Protein AF-A0A2K3KE44-F1 (afdb_monomer)

Foldseek 3Di:
DDDDDVVVVCVVVCVVVVCCVPPVVVVVPPPPVPPPDVVNCCVVVVDVDDDDDPPDPPPVDVCVVQDDPNHGPFEPPDDPVVLVVSVVVCVVVPDPDDSVPHHYD

Radius of gyration: 26.18 Å; Cα contacts (8 Å, |Δi|>4): 58; chains: 1; bounding box: 42×44×63 Å

Solvent-accessible surface area (backbone atoms only — not comparable to full-atom values): 6820 Å² total; per-residue (Å²): 134,82,85,74,55,69,68,54,54,42,57,76,63,45,48,65,60,51,43,47,73,79,41,46,70,69,56,68,62,67,78,67,76,68,73,90,37,68,67,55,36,36,76,68,69,75,40,91,67,81,81,68,78,76,89,66,74,81,71,83,49,70,64,65,69,44,28,55,99,85,40,66,70,51,42,70,84,52,56,67,68,59,55,52,53,53,52,50,53,43,42,73,75,69,45,96,77,58,81,87,74,52,41,79,119

pLDDT: mean 77.19, std 11.64, range [48.16, 93.31]

Secondary structure (DSSP, 8-state):
-PPPPHHHHHHHTTHHHHHHHH-HHHHHS--------HHHHHHTTS--S--PPPS------HHHHHEETTEESS-TTS-HHHHHHHHHHHHHTT----GGGSPP-

Organism: Trifolium pratense (NCBI:txid57577)

Structure (mmCIF, N/CA/C/O backbone):
data_AF-A0A2K3KE44-F1
#
_entry.id   AF-A0A2K3KE44-F1
#
loop_
_atom_site.group_PDB
_atom_site.id
_atom_site.type_symbol
_atom_site.label_atom_id
_atom_site.label_alt_id
_atom_site.label_comp_id
_atom_site.label_asym_id
_atom_site.label_entity_id
_atom_site.label_seq_id
_atom_site.pdbx_PDB_ins_code
_atom_site.Cartn_x
_atom_site.Cartn_y
_atom_site.Cartn_z
_atom_site.occupancy
_atom_site.B_iso_or_equiv
_atom_site.auth_seq_id
_atom_site.auth_comp_id
_atom_site.auth_asym_id
_atom_site.auth_atom_id
_atom_site.pdbx_PDB_model_num
ATOM 1 N N . VAL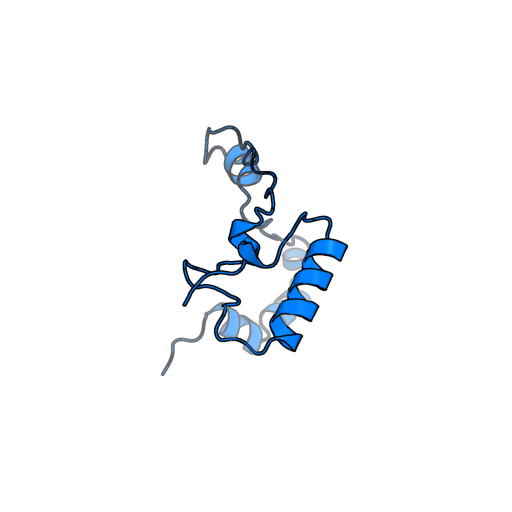 A 1 1 ? 14.181 -29.611 -13.214 1.00 48.16 1 VAL A N 1
ATOM 2 C CA . VAL A 1 1 ? 14.873 -28.586 -14.033 1.00 48.16 1 VAL A CA 1
ATOM 3 C C . VAL A 1 1 ? 13.858 -27.495 -14.317 1.00 48.16 1 VAL A C 1
ATOM 5 O O . VAL A 1 1 ? 12.897 -27.773 -15.019 1.00 48.16 1 VAL A O 1
ATOM 8 N N . TYR A 1 2 ? 13.975 -26.326 -13.685 1.00 49.12 2 TYR A N 1
ATOM 9 C CA . TYR A 1 2 ? 13.042 -25.223 -13.938 1.00 49.12 2 TYR A CA 1
ATOM 10 C C . TYR A 1 2 ? 13.333 -24.607 -15.314 1.00 49.12 2 TYR A C 1
ATOM 12 O O . TYR A 1 2 ? 14.511 -24.400 -15.626 1.00 49.12 2 TYR A O 1
ATOM 20 N N . PRO A 1 3 ? 12.313 -24.324 -16.143 1.00 62.22 3 PRO A N 1
ATOM 21 C CA . PRO A 1 3 ? 12.527 -23.613 -17.393 1.00 62.22 3 PRO A CA 1
ATOM 22 C C . PRO A 1 3 ? 12.976 -22.186 -17.063 1.00 62.22 3 PRO A C 1
ATOM 24 O O . PRO A 1 3 ? 12.257 -21.438 -16.405 1.00 62.22 3 PRO A O 1
ATOM 27 N N . ARG A 1 4 ? 14.196 -21.823 -17.475 1.00 67.69 4 ARG A N 1
ATOM 28 C CA . ARG A 1 4 ? 14.665 -20.435 -17.389 1.00 67.69 4 ARG A CA 1
ATOM 29 C C . ARG A 1 4 ? 13.865 -19.598 -18.374 1.00 67.69 4 ARG A C 1
ATOM 31 O O . ARG A 1 4 ? 13.567 -20.064 -19.476 1.00 67.69 4 ARG A O 1
ATOM 38 N N . LEU A 1 5 ? 13.545 -18.368 -17.989 1.00 76.19 5 LEU A N 1
ATOM 39 C CA . LEU A 1 5 ? 12.934 -17.426 -18.912 1.00 76.19 5 LEU A CA 1
ATOM 40 C C . LEU A 1 5 ? 13.891 -17.208 -20.090 1.00 76.19 5 LEU A C 1
ATOM 42 O O . LEU A 1 5 ? 15.108 -17.124 -19.916 1.00 76.19 5 LEU A O 1
ATOM 46 N N . ILE A 1 6 ? 13.344 -17.121 -21.302 1.00 71.81 6 ILE A N 1
ATOM 47 C CA . ILE A 1 6 ? 14.141 -16.878 -22.514 1.00 71.81 6 ILE A CA 1
ATOM 48 C C . ILE A 1 6 ? 14.943 -15.578 -22.363 1.00 71.81 6 ILE A C 1
ATOM 50 O O . ILE A 1 6 ? 16.096 -15.519 -22.776 1.00 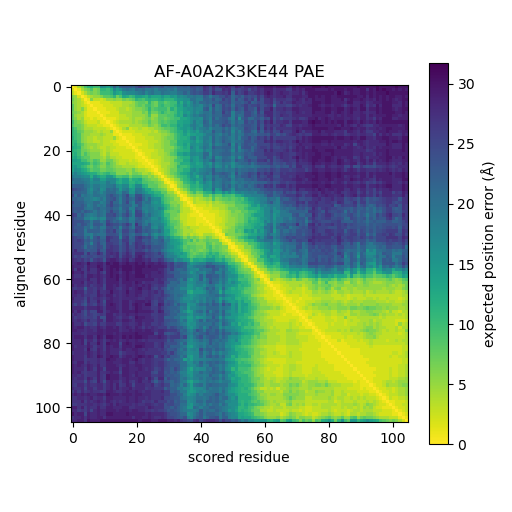71.81 6 ILE A O 1
ATOM 54 N N . SER A 1 7 ? 14.376 -14.574 -21.688 1.00 70.75 7 SER A N 1
ATOM 55 C CA . SER A 1 7 ? 15.067 -13.332 -21.329 1.00 70.75 7 SER A CA 1
ATOM 56 C C . SER A 1 7 ? 16.368 -13.571 -20.562 1.00 70.75 7 SER A C 1
ATOM 58 O O . SER A 1 7 ? 17.383 -12.961 -20.889 1.00 70.75 7 SER A O 1
ATOM 60 N N . ASP A 1 8 ? 16.366 -14.490 -19.595 1.00 75.25 8 ASP A N 1
ATOM 61 C CA . ASP A 1 8 ? 17.537 -14.782 -18.766 1.00 75.25 8 ASP A CA 1
ATOM 62 C C . ASP A 1 8 ? 18.621 -15.490 -19.572 1.00 75.25 8 ASP A C 1
ATOM 64 O O . ASP A 1 8 ? 19.801 -15.194 -19.415 1.00 75.25 8 ASP A O 1
ATOM 68 N N . LEU A 1 9 ? 18.234 -16.387 -20.483 1.00 77.88 9 LEU A N 1
ATOM 69 C CA . LEU A 1 9 ? 19.172 -17.051 -21.390 1.00 77.88 9 LEU A CA 1
ATOM 70 C C . LEU A 1 9 ? 19.824 -16.055 -22.355 1.00 77.88 9 LEU A C 1
ATOM 72 O O . LEU A 1 9 ? 21.032 -16.114 -22.579 1.00 77.88 9 LEU A O 1
ATOM 76 N N . LEU A 1 10 ? 19.045 -15.117 -22.898 1.00 76.50 10 LEU A N 1
ATOM 77 C CA . LEU A 1 10 ? 19.555 -14.071 -23.788 1.00 76.50 10 LEU A CA 1
ATOM 78 C C . LEU A 1 10 ? 20.490 -13.096 -23.057 1.00 76.50 10 LEU A C 1
ATOM 80 O O . LEU A 1 10 ? 21.479 -12.642 -23.639 1.00 76.50 10 LEU A O 1
ATOM 84 N N . PHE A 1 11 ? 20.200 -12.802 -21.786 1.00 74.44 11 PHE A N 1
ATOM 85 C CA . PHE A 1 11 ? 21.039 -11.966 -20.932 1.00 74.44 11 PHE A CA 1
ATOM 86 C C . PHE A 1 11 ? 22.341 -12.681 -20.541 1.00 74.44 11 PHE A C 1
ATOM 88 O O . PHE A 1 11 ? 23.422 -12.145 -20.768 1.00 74.44 11 PHE A O 1
ATOM 95 N N . GLN A 1 12 ? 22.257 -13.921 -20.044 1.00 78.81 12 GLN A N 1
ATOM 96 C CA . GLN A 1 12 ? 23.423 -14.743 -19.687 1.00 78.81 12 GLN A CA 1
ATOM 97 C C . GLN A 1 12 ? 24.320 -15.051 -20.892 1.00 78.81 12 GLN A C 1
ATOM 99 O O . GLN A 1 12 ? 25.532 -15.168 -20.747 1.00 78.81 12 GLN A O 1
ATOM 104 N N . GLY A 1 13 ? 23.739 -15.180 -22.086 1.00 82.19 13 GLY A N 1
ATOM 105 C CA . GLY A 1 13 ? 24.477 -15.416 -23.324 1.00 82.19 13 GLY A CA 1
ATOM 106 C C . GLY A 1 13 ? 25.173 -14.181 -23.903 1.00 82.19 13 GLY A C 1
ATOM 107 O O . GLY A 1 13 ? 25.732 -14.280 -24.993 1.00 82.19 13 GLY A O 1
ATOM 108 N N . HIS A 1 14 ? 25.104 -13.017 -23.242 1.00 82.12 14 HIS A N 1
ATOM 109 C CA . HIS A 1 14 ? 25.649 -11.739 -23.727 1.00 82.12 14 HIS A CA 1
ATOM 110 C C . HIS A 1 14 ? 25.205 -11.377 -25.159 1.00 82.12 14 HIS A C 1
ATOM 112 O O . HIS A 1 14 ? 25.860 -10.611 -25.869 1.00 82.12 14 HIS A O 1
ATOM 118 N N . ILE A 1 15 ? 24.063 -11.905 -25.611 1.00 81.12 15 ILE A N 1
ATOM 119 C CA . ILE A 1 15 ? 23.578 -11.711 -26.984 1.00 81.12 15 ILE A CA 1
ATOM 120 C C . ILE A 1 15 ? 23.268 -10.231 -27.222 1.00 81.12 15 ILE A C 1
ATOM 122 O O . ILE A 1 15 ? 23.577 -9.692 -28.281 1.00 81.12 15 ILE A O 1
ATOM 126 N N . ILE A 1 16 ? 22.739 -9.551 -26.203 1.00 74.69 16 ILE A N 1
ATOM 127 C CA . ILE A 1 16 ? 22.437 -8.116 -26.243 1.00 74.69 16 ILE A CA 1
ATOM 128 C C . ILE A 1 16 ? 23.717 -7.280 -26.415 1.00 74.69 16 ILE A C 1
ATOM 130 O O . ILE A 1 16 ? 23.709 -6.290 -27.143 1.00 74.69 16 ILE A O 1
ATOM 134 N N . GLU A 1 17 ? 24.823 -7.663 -25.773 1.00 81.25 17 GLU A N 1
ATOM 135 C CA . GLU A 1 17 ? 26.111 -6.964 -25.905 1.00 81.25 17 GLU A CA 1
ATOM 136 C C . GLU A 1 17 ? 26.717 -7.159 -27.296 1.00 81.25 17 GLU A C 1
ATOM 138 O O . GLU A 1 17 ? 27.192 -6.203 -27.910 1.00 81.25 17 GLU A O 1
ATOM 143 N N . ASN A 1 18 ? 26.634 -8.377 -27.833 1.00 82.31 18 ASN A N 1
ATOM 144 C CA . ASN A 1 18 ? 27.095 -8.668 -29.185 1.00 82.31 18 ASN A CA 1
ATOM 145 C C . ASN A 1 18 ? 26.256 -7.936 -30.241 1.00 82.31 18 ASN A C 1
ATOM 147 O O . ASN A 1 18 ? 26.815 -7.324 -31.148 1.00 82.31 18 ASN A O 1
ATOM 151 N N . LEU A 1 19 ? 24.929 -7.909 -30.095 1.00 78.69 19 LEU A N 1
ATOM 152 C CA . LEU A 1 19 ? 24.046 -7.147 -30.983 1.00 78.69 19 LEU A CA 1
ATOM 153 C C . LEU A 1 19 ? 24.365 -5.647 -30.957 1.00 78.69 19 LEU A C 1
ATOM 155 O O . LEU A 1 19 ? 24.459 -5.038 -32.016 1.00 78.69 19 LEU A O 1
ATOM 159 N N . LYS A 1 20 ? 24.631 -5.066 -29.778 1.00 79.69 20 LYS A N 1
ATOM 160 C CA . LYS A 1 20 ? 25.094 -3.670 -29.656 1.00 79.69 20 LYS A CA 1
ATOM 161 C C . LYS A 1 20 ? 26.399 -3.407 -30.405 1.00 79.69 20 LYS A C 1
ATOM 163 O O . LYS A 1 20 ? 26.577 -2.324 -30.949 1.00 79.69 20 LYS A O 1
ATOM 168 N N . LYS A 1 21 ? 27.320 -4.372 -30.388 1.00 85.12 21 LYS A N 1
ATOM 169 C CA . LYS A 1 21 ? 28.649 -4.242 -30.994 1.00 85.12 21 LYS A CA 1
ATOM 170 C C . LYS A 1 21 ? 28.613 -4.333 -32.518 1.00 85.12 21 LYS A C 1
ATOM 172 O O . LYS A 1 21 ? 29.340 -3.596 -33.175 1.00 85.12 21 LYS A O 1
ATOM 177 N N . PHE A 1 22 ? 27.813 -5.248 -33.063 1.00 85.25 22 PHE A N 1
ATOM 178 C CA . PHE A 1 22 ? 27.787 -5.529 -34.502 1.00 85.25 22 PHE A CA 1
ATOM 179 C C . PHE A 1 22 ? 26.681 -4.789 -35.258 1.00 85.25 22 PHE A C 1
ATOM 181 O O . PHE A 1 22 ? 26.862 -4.512 -36.438 1.00 85.25 22 PHE A O 1
ATOM 188 N N . TYR A 1 23 ? 25.582 -4.446 -34.583 1.00 81.94 23 TYR A N 1
ATOM 189 C CA . TYR A 1 23 ? 24.411 -3.794 -35.175 1.00 81.94 23 TYR A CA 1
ATOM 190 C C . TYR A 1 23 ? 23.902 -2.661 -34.265 1.00 81.94 23 TYR A C 1
ATOM 192 O O . TYR A 1 23 ? 22.799 -2.739 -33.706 1.00 81.94 23 TYR A O 1
ATOM 200 N N . PRO A 1 24 ? 24.716 -1.611 -34.041 1.00 78.31 24 PRO A N 1
ATOM 201 C CA . PRO A 1 24 ? 24.362 -0.507 -33.149 1.00 78.31 24 PRO A CA 1
ATOM 202 C C . PRO A 1 24 ? 23.065 0.208 -33.562 1.00 78.31 24 PRO A C 1
ATOM 204 O O . PRO A 1 24 ? 22.336 0.701 -32.703 1.00 78.31 24 PRO A O 1
ATOM 207 N N . GLU A 1 25 ? 22.727 0.217 -34.851 1.00 80.00 25 GLU A N 1
ATOM 208 C CA . GLU A 1 25 ? 21.495 0.780 -35.407 1.00 80.00 25 GLU A CA 1
ATOM 209 C C . GLU A 1 25 ? 20.223 0.068 -34.922 1.00 80.00 25 GLU A C 1
ATOM 211 O O . GLU A 1 25 ? 19.195 0.716 -34.715 1.00 80.00 25 GLU A O 1
ATOM 216 N N . LEU A 1 26 ? 20.289 -1.242 -34.659 1.00 69.88 26 LEU A N 1
ATOM 217 C CA . LEU A 1 26 ? 19.154 -2.010 -34.134 1.00 69.88 26 LEU A CA 1
ATOM 218 C C . LEU A 1 26 ? 18.868 -1.679 -32.667 1.00 69.88 26 LEU A C 1
ATOM 220 O O . LEU A 1 26 ? 17.736 -1.803 -32.211 1.00 69.88 26 LEU A O 1
ATOM 224 N N . VAL A 1 27 ? 19.888 -1.240 -31.926 1.00 67.75 27 VAL A N 1
ATOM 225 C CA . VAL A 1 27 ? 19.762 -0.843 -30.516 1.00 67.75 27 VAL A CA 1
ATOM 226 C C . VAL A 1 27 ? 19.492 0.655 -30.369 1.00 67.75 27 VAL A C 1
ATOM 228 O O . VAL A 1 27 ? 18.934 1.081 -29.356 1.00 67.75 27 VAL A O 1
ATOM 231 N N . ALA A 1 28 ? 19.848 1.455 -31.378 1.00 67.62 28 ALA A N 1
ATOM 232 C CA . ALA A 1 28 ? 19.508 2.873 -31.450 1.00 67.62 28 ALA A CA 1
ATOM 233 C C . ALA A 1 28 ? 17.986 3.084 -31.472 1.00 67.62 28 ALA A C 1
ATOM 235 O O . ALA A 1 28 ? 17.469 3.953 -30.770 1.00 67.62 28 ALA A O 1
ATOM 236 N N . ASN A 1 29 ? 17.259 2.221 -32.186 1.00 63.72 29 ASN A N 1
ATOM 237 C CA . ASN A 1 29 ? 15.802 2.150 -32.136 1.00 63.72 29 ASN A CA 1
ATOM 238 C C . ASN A 1 29 ? 15.357 1.363 -30.900 1.00 63.72 29 ASN A C 1
ATOM 240 O O . ASN A 1 29 ? 14.850 0.245 -30.990 1.00 63.72 29 ASN A O 1
ATOM 244 N N . LYS A 1 30 ? 15.568 1.941 -29.715 1.00 57.00 30 LYS A N 1
ATOM 245 C CA . LYS A 1 30 ? 15.009 1.404 -28.475 1.00 57.00 30 LYS A CA 1
ATOM 246 C C . LYS A 1 30 ? 13.486 1.393 -28.586 1.00 57.00 30 LYS A C 1
ATOM 248 O O . LYS A 1 30 ? 12.829 2.403 -28.359 1.00 57.00 30 LYS A O 1
ATOM 253 N N . PHE A 1 31 ? 12.925 0.224 -28.869 1.00 56.75 31 PHE A N 1
ATOM 254 C CA . PHE A 1 31 ? 11.534 -0.055 -28.556 1.00 56.75 31 PHE A CA 1
ATOM 255 C C . PHE A 1 31 ? 11.478 -0.303 -27.050 1.00 56.75 31 PHE A C 1
ATOM 257 O O . PHE A 1 31 ? 11.560 -1.433 -26.578 1.00 56.75 31 PHE A O 1
ATOM 264 N N . THR A 1 32 ? 11.452 0.768 -26.262 1.00 55.47 32 THR A N 1
ATOM 265 C CA . THR A 1 32 ? 10.884 0.652 -24.925 1.00 55.47 32 THR A CA 1
ATOM 266 C C . THR A 1 32 ? 9.394 0.518 -25.172 1.00 55.47 32 THR A C 1
ATOM 268 O O . THR A 1 32 ? 8.803 1.509 -25.609 1.00 55.47 32 THR A O 1
ATOM 271 N N . PRO A 1 33 ? 8.761 -0.654 -24.975 1.00 52.41 33 PRO A N 1
ATOM 272 C CA . PRO A 1 33 ? 7.333 -0.611 -24.766 1.00 52.41 33 PRO A CA 1
ATOM 273 C C . PRO A 1 33 ? 7.179 0.311 -23.559 1.00 52.41 33 PRO A C 1
ATOM 275 O O . PRO A 1 33 ? 7.607 -0.031 -22.454 1.00 52.41 33 PRO A O 1
ATOM 278 N N . GLU A 1 34 ? 6.688 1.532 -23.783 1.00 56.62 34 GLU A N 1
ATOM 279 C CA . GLU A 1 34 ? 6.069 2.275 -22.698 1.00 56.62 34 GLU A CA 1
ATOM 280 C C . GLU A 1 34 ? 5.168 1.249 -22.020 1.00 56.62 34 GLU A C 1
ATOM 282 O O . GLU A 1 34 ? 4.426 0.544 -22.717 1.00 56.62 34 GLU A O 1
ATOM 287 N N . VAL A 1 35 ? 5.350 1.055 -20.707 1.00 61.25 35 VAL A N 1
ATOM 288 C CA . VAL A 1 35 ? 4.532 0.128 -19.914 1.00 61.25 35 VAL A CA 1
ATOM 289 C C . VAL A 1 35 ? 3.112 0.262 -20.435 1.00 61.25 35 VAL A C 1
ATOM 291 O O . VAL A 1 35 ? 2.652 1.399 -20.532 1.00 61.25 35 VAL A O 1
ATOM 294 N N . LEU A 1 36 ? 2.490 -0.840 -20.879 1.00 62.69 36 LEU A N 1
ATOM 295 C CA . LEU A 1 36 ? 1.196 -0.804 -21.566 1.00 62.69 36 LEU A CA 1
ATOM 296 C C . LEU A 1 36 ? 0.190 -0.078 -20.675 1.00 62.69 36 LEU A C 1
ATOM 298 O O . LEU A 1 36 ? -0.411 -0.652 -19.771 1.00 62.69 36 LEU A O 1
ATOM 302 N N . THR A 1 37 ? 0.061 1.220 -20.905 1.00 64.75 37 THR A N 1
ATOM 303 C CA . THR A 1 37 ? -0.814 2.100 -20.158 1.00 64.75 37 THR A CA 1
ATOM 304 C C . THR A 1 37 ? -2.126 2.148 -20.907 1.00 64.75 37 THR A C 1
ATOM 306 O O . THR A 1 37 ? -2.175 2.029 -22.135 1.00 64.75 37 THR A O 1
ATOM 309 N N . ALA A 1 38 ? -3.217 2.350 -20.177 1.00 67.56 38 ALA A N 1
ATOM 310 C CA . ALA A 1 38 ? -4.532 2.449 -20.793 1.00 67.56 38 ALA A CA 1
ATOM 311 C C . ALA A 1 38 ? -4.574 3.553 -21.876 1.00 67.56 38 ALA A C 1
ATOM 313 O O . ALA A 1 38 ? -5.250 3.409 -22.890 1.00 67.56 38 ALA A O 1
ATOM 314 N N . SER A 1 39 ? -3.784 4.625 -21.728 1.00 70.44 39 SER A N 1
ATOM 315 C CA . SER A 1 39 ? -3.652 5.680 -22.741 1.00 70.44 39 SER A CA 1
ATOM 316 C C . SER A 1 39 ? -3.013 5.185 -24.045 1.00 70.44 39 SER A C 1
ATOM 318 O O . SER A 1 39 ? -3.446 5.582 -25.126 1.00 70.44 39 SER A O 1
ATOM 320 N N . PHE A 1 40 ? -2.016 4.301 -23.969 1.00 72.88 40 PHE A N 1
ATOM 321 C CA . PHE A 1 40 ? -1.391 3.679 -25.134 1.00 72.88 40 PHE A CA 1
ATOM 322 C C . PHE A 1 40 ? -2.353 2.715 -25.840 1.00 72.88 40 PHE A C 1
ATOM 324 O O . PHE A 1 40 ? -2.512 2.780 -27.057 1.00 72.88 40 PHE A O 1
ATOM 331 N N . LEU A 1 41 ? -3.073 1.893 -25.071 1.00 75.75 41 LEU A N 1
ATOM 332 C CA . LEU A 1 41 ? -4.103 0.988 -25.594 1.00 75.75 41 LEU A CA 1
ATOM 333 C C . LEU A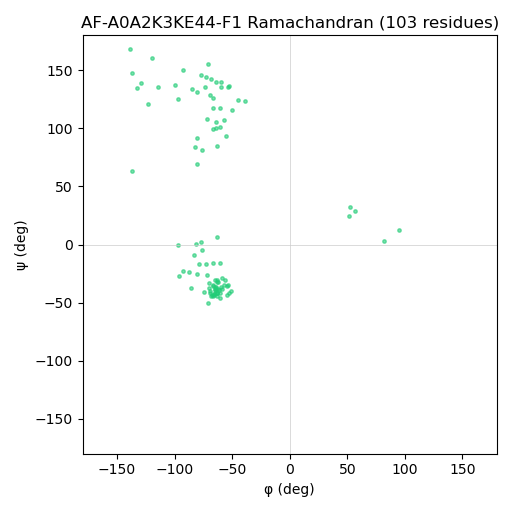 1 41 ? -5.230 1.750 -26.310 1.00 75.75 41 LEU A C 1
ATOM 335 O O . LEU A 1 41 ? -5.717 1.295 -27.345 1.00 75.75 41 LEU A O 1
ATOM 339 N N . SER A 1 42 ? -5.595 2.930 -25.798 1.00 74.81 42 SER A N 1
ATOM 340 C CA . SER A 1 42 ? -6.570 3.819 -26.437 1.00 74.81 42 SER A CA 1
ATOM 341 C C . SER A 1 42 ? -6.043 4.402 -27.756 1.00 74.81 42 SER A C 1
ATOM 343 O O . SER A 1 42 ? -6.741 4.359 -28.765 1.00 74.81 42 SER A O 1
ATOM 345 N N . LYS A 1 43 ? -4.780 4.858 -27.807 1.00 76.00 43 LYS A N 1
ATOM 346 C CA . LYS A 1 43 ? -4.131 5.331 -29.051 1.00 76.00 43 LYS A CA 1
ATOM 347 C C . LYS A 1 43 ? -3.982 4.237 -30.112 1.00 76.00 43 LYS A C 1
ATOM 349 O O . LYS A 1 43 ? -3.984 4.540 -31.299 1.00 76.00 43 LYS A O 1
ATOM 354 N N . MET A 1 44 ? -3.833 2.982 -29.691 1.00 78.31 44 MET A N 1
ATOM 355 C CA . MET A 1 44 ? -3.776 1.824 -30.587 1.00 78.31 44 MET A CA 1
ATOM 356 C C . MET A 1 44 ? -5.157 1.324 -31.041 1.00 78.31 44 MET A C 1
ATOM 358 O O . MET A 1 44 ? -5.208 0.341 -31.776 1.00 78.31 44 MET A O 1
ATOM 362 N N . HIS A 1 45 ? -6.260 1.955 -30.613 1.00 75.38 45 HIS A N 1
ATOM 363 C CA . HIS A 1 45 ? -7.634 1.497 -30.869 1.00 75.38 45 HIS A CA 1
ATOM 364 C C . HIS A 1 45 ? -7.917 0.066 -30.372 1.00 75.38 45 HIS A C 1
ATOM 366 O O . HIS A 1 45 ? -8.737 -0.652 -30.936 1.00 75.38 45 HIS A O 1
ATOM 372 N N . LEU A 1 46 ? -7.221 -0.367 -29.315 1.00 76.38 46 LEU A N 1
ATOM 373 C CA . LEU A 1 46 ? -7.468 -1.655 -28.657 1.00 76.38 46 LEU A CA 1
ATOM 374 C C . LEU A 1 46 ? -8.538 -1.539 -27.563 1.00 76.38 46 LEU A C 1
ATOM 376 O O . LEU A 1 46 ? -9.172 -2.533 -27.216 1.00 76.38 46 LEU A O 1
ATOM 380 N N . ILE A 1 47 ? -8.730 -0.331 -27.023 1.00 74.88 47 ILE A N 1
ATOM 381 C CA . ILE A 1 47 ? -9.823 0.024 -26.115 1.00 74.88 47 ILE A CA 1
ATOM 382 C C . ILE A 1 47 ? -10.456 1.345 -26.574 1.00 74.88 47 ILE A C 1
ATOM 384 O O . ILE A 1 47 ? -9.745 2.308 -26.862 1.00 74.88 47 ILE A O 1
ATOM 388 N N . ASP A 1 48 ? -11.788 1.404 -26.602 1.00 69.88 48 ASP A N 1
ATOM 389 C CA . ASP A 1 48 ? -12.552 2.610 -26.981 1.00 69.88 48 ASP A CA 1
ATOM 390 C C . ASP A 1 48 ? -13.018 3.429 -25.766 1.00 69.88 48 ASP A C 1
ATOM 392 O O . ASP A 1 48 ? -13.678 4.462 -25.887 1.00 69.88 48 ASP A O 1
ATOM 396 N N . THR A 1 49 ? -12.6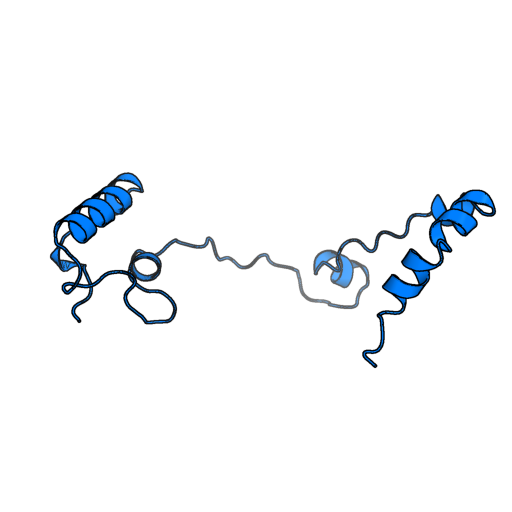93 2.969 -24.560 1.00 71.12 49 THR A N 1
ATOM 397 C CA . THR A 1 49 ? -13.090 3.625 -23.320 1.00 71.12 49 THR A CA 1
ATOM 398 C C . THR A 1 49 ? -12.166 4.794 -23.000 1.00 71.12 49 THR A C 1
ATOM 400 O O . THR A 1 49 ? -10.938 4.682 -23.008 1.00 71.12 49 THR A O 1
ATOM 403 N N . LYS A 1 50 ? -12.767 5.946 -22.677 1.00 68.56 50 LYS A N 1
ATOM 404 C CA . LYS A 1 50 ? -12.034 7.098 -22.149 1.00 68.56 50 LYS A CA 1
ATOM 405 C C . LYS A 1 50 ? -11.373 6.672 -20.841 1.00 68.56 50 LYS A C 1
ATOM 407 O O . LYS A 1 50 ? -12.063 6.321 -19.888 1.00 68.56 50 LYS A O 1
ATOM 412 N N . VAL A 1 51 ? -10.045 6.706 -20.805 1.00 62.88 51 VAL A N 1
ATOM 413 C CA . VAL A 1 51 ? -9.273 6.448 -19.589 1.00 62.88 51 VAL A CA 1
ATOM 414 C C . VAL A 1 51 ? -9.552 7.587 -18.616 1.00 62.88 51 VAL A C 1
ATOM 416 O O . VAL A 1 51 ? -9.023 8.687 -18.762 1.00 62.88 51 VAL A O 1
ATOM 419 N N . VAL A 1 52 ? -10.441 7.338 -17.665 1.00 67.75 52 VAL A N 1
ATOM 420 C CA . VAL A 1 52 ? -10.703 8.225 -16.535 1.00 67.75 52 VAL A CA 1
ATOM 421 C C . VAL A 1 52 ? -9.879 7.669 -15.382 1.00 67.75 52 VAL A C 1
ATOM 423 O O . VAL A 1 52 ? -9.946 6.470 -15.104 1.00 67.75 52 VAL A O 1
ATOM 426 N N . GLN A 1 53 ? -9.030 8.501 -14.772 1.00 62.94 53 GLN A N 1
ATOM 427 C CA . GLN A 1 53 ? -8.405 8.102 -13.513 1.00 62.94 53 GLN A CA 1
ATOM 428 C C . GLN A 1 53 ? -9.536 7.846 -12.516 1.00 62.94 53 GLN A C 1
ATOM 430 O O . GLN A 1 53 ? -10.482 8.632 -12.513 1.00 62.94 53 GLN A O 1
ATOM 435 N N . PRO A 1 54 ? -9.500 6.755 -11.736 1.00 60.91 54 PRO A N 1
ATOM 436 C CA . PRO A 1 54 ? -10.531 6.534 -10.734 1.00 60.91 54 PRO A CA 1
ATOM 437 C C . PRO A 1 54 ? -10.634 7.789 -9.861 1.00 60.91 54 PRO A C 1
ATOM 439 O O . PRO A 1 54 ? -9.604 8.323 -9.455 1.00 60.91 54 PRO A O 1
ATOM 442 N N . ASP A 1 55 ? -11.855 8.238 -9.555 1.00 63.31 55 ASP A N 1
ATOM 443 C CA . ASP A 1 55 ? -12.126 9.411 -8.697 1.00 63.31 55 ASP A CA 1
ATOM 444 C C . ASP A 1 55 ? -11.619 9.232 -7.250 1.00 63.31 55 ASP A C 1
ATOM 446 O O . ASP A 1 55 ? -11.890 10.040 -6.364 1.00 63.31 55 ASP A O 1
ATOM 450 N N . GLN A 1 56 ? -10.905 8.142 -6.980 1.00 59.56 56 GLN A N 1
ATOM 451 C CA . GLN A 1 56 ? -10.451 7.758 -5.667 1.00 59.56 56 GLN A CA 1
ATOM 452 C C . GLN A 1 56 ? -9.175 8.528 -5.330 1.00 59.56 56 GLN A C 1
ATOM 454 O O . GLN A 1 56 ? -8.057 8.029 -5.447 1.00 59.56 56 GLN A O 1
ATOM 459 N N . GLU A 1 57 ? -9.358 9.750 -4.834 1.00 54.88 57 GLU A N 1
ATOM 460 C CA . GLU A 1 57 ? -8.534 10.173 -3.711 1.00 54.88 57 GLU A CA 1
ATOM 461 C C . GLU A 1 57 ? -8.641 9.052 -2.673 1.00 54.88 57 GLU A C 1
ATOM 463 O O . GLU A 1 57 ? -9.737 8.730 -2.207 1.00 54.88 57 GLU A O 1
ATOM 468 N N . PHE A 1 58 ? -7.527 8.380 -2.382 1.00 58.12 58 PHE A N 1
ATOM 469 C CA . PHE A 1 58 ? -7.447 7.473 -1.245 1.00 58.12 58 PHE A CA 1
ATOM 470 C C . PHE A 1 58 ? -7.663 8.330 0.001 1.00 58.12 58 PHE A C 1
ATOM 472 O O . PHE A 1 58 ? -6.711 8.839 0.590 1.00 58.12 58 PHE A O 1
ATOM 479 N N . SER A 1 59 ? -8.923 8.569 0.363 1.00 58.16 59 SER A N 1
ATOM 480 C CA . SER A 1 59 ? -9.254 9.120 1.659 1.00 58.16 59 SER A CA 1
ATOM 481 C C . SER A 1 59 ? -8.802 8.064 2.649 1.00 58.16 59 SER A C 1
ATOM 483 O O . SER A 1 59 ? -9.366 6.977 2.721 1.00 58.16 59 SER A O 1
ATOM 485 N N . VAL A 1 60 ? -7.687 8.336 3.321 1.00 62.59 60 VAL A N 1
ATOM 486 C CA . VAL A 1 60 ? -7.173 7.466 4.372 1.00 62.59 60 VAL A CA 1
ATOM 487 C C . VAL A 1 60 ? -8.225 7.498 5.469 1.00 62.59 60 VAL A C 1
ATOM 489 O O . VAL A 1 60 ? -8.342 8.484 6.199 1.00 62.59 60 VAL A O 1
ATOM 492 N N . ARG A 1 61 ? -9.071 6.469 5.526 1.00 74.56 61 ARG A N 1
ATOM 493 C CA . ARG A 1 61 ? -10.107 6.388 6.549 1.00 74.56 61 ARG A CA 1
ATOM 494 C C . ARG A 1 61 ? -9.425 5.954 7.837 1.00 74.56 61 ARG A C 1
ATOM 496 O O . ARG A 1 61 ? -8.491 5.157 7.820 1.00 74.56 61 ARG A O 1
ATOM 503 N N . LEU A 1 62 ? -9.913 6.451 8.970 1.00 78.00 62 LEU A N 1
ATOM 504 C CA . LEU A 1 62 ? -9.438 5.999 10.280 1.00 78.00 62 LEU A CA 1
ATOM 505 C C . LEU A 1 62 ? -9.557 4.468 10.424 1.00 78.00 62 LEU A C 1
ATOM 507 O O . LEU A 1 62 ? -8.695 3.815 11.003 1.00 78.00 62 LEU A O 1
ATOM 511 N N . GLU A 1 63 ? -10.620 3.905 9.845 1.00 81.38 63 GLU A N 1
ATOM 512 C CA . GLU A 1 63 ? -10.886 2.465 9.778 1.00 81.38 63 GLU A CA 1
ATOM 513 C C . GLU A 1 63 ? -9.692 1.684 9.202 1.00 81.38 63 GLU A C 1
ATOM 515 O O . GLU A 1 63 ? -9.308 0.671 9.779 1.00 81.38 63 GLU A O 1
ATOM 520 N N . ASP A 1 64 ? -9.047 2.199 8.150 1.00 82.31 64 ASP A N 1
ATOM 521 C CA . ASP A 1 64 ? -7.901 1.555 7.490 1.00 82.31 64 ASP A CA 1
ATOM 522 C C . ASP A 1 64 ? -6.617 1.614 8.335 1.00 82.31 64 ASP A C 1
ATOM 524 O O . ASP A 1 64 ? -5.653 0.896 8.074 1.00 82.31 64 ASP A O 1
ATOM 528 N N . ARG A 1 65 ? -6.571 2.497 9.340 1.00 83.75 65 ARG A N 1
ATOM 529 C CA . AR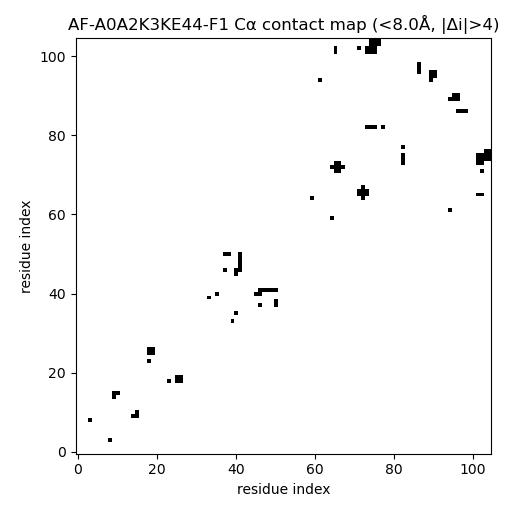G A 1 65 ? -5.460 2.563 10.299 1.00 83.75 65 ARG A CA 1
ATOM 530 C C . ARG A 1 65 ? -5.663 1.588 11.451 1.00 83.75 65 ARG A C 1
ATOM 532 O O . ARG A 1 65 ? -4.703 0.972 11.895 1.00 83.75 65 ARG A O 1
ATOM 539 N N . LEU A 1 66 ? -6.904 1.422 11.905 1.00 86.12 66 LEU A N 1
ATOM 540 C CA . LEU A 1 66 ? -7.241 0.514 13.002 1.00 86.12 66 LEU A CA 1
ATOM 541 C C . LEU A 1 66 ? -7.350 -0.947 12.557 1.00 86.12 66 LEU A C 1
ATOM 543 O O . LEU A 1 66 ? -7.143 -1.834 13.384 1.00 86.12 66 LEU A O 1
ATOM 547 N N . TYR A 1 67 ? -7.653 -1.203 11.282 1.00 86.25 67 TYR A N 1
ATOM 548 C CA . TYR A 1 67 ? -7.844 -2.545 10.744 1.00 86.25 67 TYR A CA 1
ATOM 549 C C . TYR A 1 67 ? -7.023 -2.787 9.480 1.00 86.25 67 TYR A C 1
ATOM 551 O O . TYR A 1 67 ? -6.989 -1.963 8.572 1.00 86.25 67 TYR A O 1
ATOM 559 N N . VAL A 1 68 ? -6.439 -3.981 9.385 1.00 85.69 68 VAL A N 1
ATOM 560 C CA . VAL A 1 68 ? -5.789 -4.496 8.176 1.00 85.69 68 VAL A CA 1
ATOM 561 C C . VAL A 1 68 ? -6.451 -5.823 7.823 1.00 85.69 68 VAL A C 1
ATOM 563 O O . VAL A 1 68 ? -6.489 -6.734 8.646 1.00 85.69 68 VAL A O 1
ATOM 566 N N . ASP A 1 69 ? -7.032 -5.921 6.626 1.00 83.31 69 ASP A N 1
ATOM 567 C CA . ASP A 1 69 ? -7.764 -7.108 6.149 1.00 83.31 69 ASP A CA 1
ATOM 568 C C . ASP A 1 69 ? -8.861 -7.605 7.116 1.00 83.31 69 ASP A C 1
ATOM 570 O O . ASP A 1 69 ? -9.146 -8.798 7.216 1.00 83.31 69 ASP A O 1
ATOM 574 N N . GLY A 1 70 ? -9.489 -6.678 7.848 1.00 81.44 70 GLY A N 1
ATOM 575 C CA . GLY A 1 70 ? -10.531 -6.978 8.836 1.00 81.44 70 GLY A CA 1
ATOM 576 C C . GLY A 1 70 ? -10.012 -7.429 10.206 1.00 81.44 70 GLY A C 1
ATOM 577 O O . GLY A 1 70 ? -10.820 -7.709 11.089 1.00 81.44 70 GLY A O 1
ATOM 578 N N . TYR A 1 71 ? -8.695 -7.461 10.411 1.00 82.88 71 TYR A N 1
ATOM 579 C CA . TYR A 1 71 ? -8.070 -7.737 11.703 1.00 82.88 71 TYR A CA 1
ATOM 580 C C . TYR A 1 71 ? -7.632 -6.437 12.383 1.00 82.88 71 TYR A C 1
ATOM 582 O O . TYR A 1 71 ? -7.085 -5.566 11.703 1.00 82.88 71 TYR A O 1
ATOM 590 N N . PRO A 1 72 ? -7.854 -6.280 13.702 1.00 88.94 72 PRO A N 1
ATOM 591 C CA . PRO A 1 72 ? -7.420 -5.090 14.416 1.00 88.94 72 PRO A CA 1
ATOM 592 C C . PRO A 1 72 ? -5.891 -5.033 14.444 1.00 88.94 72 PRO A C 1
ATOM 594 O O . PRO A 1 72 ? -5.232 -5.987 14.857 1.00 88.94 72 PRO A O 1
ATOM 597 N N . LEU A 1 73 ? -5.330 -3.913 13.996 1.00 88.12 73 LEU A N 1
ATOM 598 C CA . LEU A 1 73 ? -3.891 -3.658 14.048 1.00 88.12 73 LEU A CA 1
ATOM 599 C C . LEU A 1 73 ? -3.419 -3.447 15.493 1.00 88.12 73 LEU A C 1
ATOM 601 O O . LEU A 1 73 ? -2.303 -3.822 15.844 1.00 88.12 73 LEU A O 1
ATOM 605 N N . ILE A 1 74 ? -4.286 -2.851 16.312 1.00 90.00 74 ILE A N 1
ATOM 606 C CA . ILE A 1 74 ? -4.120 -2.657 17.750 1.00 90.00 74 ILE A CA 1
ATOM 607 C C . ILE A 1 74 ? -5.440 -2.970 18.454 1.00 90.00 74 ILE A C 1
ATOM 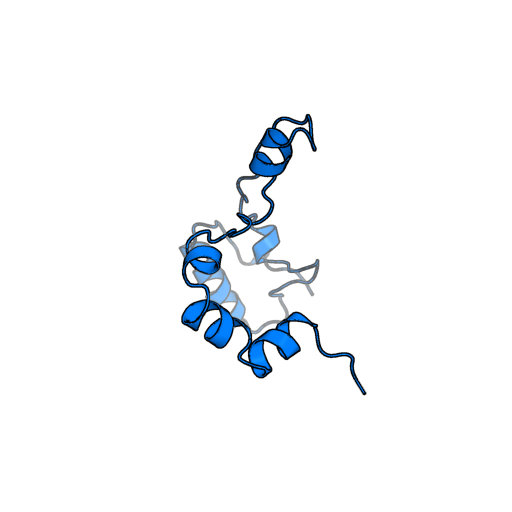609 O O . ILE A 1 74 ? -6.515 -2.736 17.899 1.00 90.00 74 ILE A O 1
ATOM 613 N N . SER A 1 75 ? -5.369 -3.494 19.672 1.00 89.88 75 SER A N 1
ATOM 614 C CA . SER A 1 75 ? -6.528 -3.906 20.461 1.00 89.88 75 SER A CA 1
ATOM 615 C C . SER A 1 75 ? -6.388 -3.526 21.934 1.00 89.88 75 SER A C 1
ATOM 617 O O . SER A 1 75 ? -5.305 -3.198 22.412 1.00 89.88 75 SER A O 1
ATOM 619 N N . GLU A 1 76 ? -7.478 -3.631 22.695 1.00 88.94 76 GLU A N 1
ATOM 620 C CA . GLU A 1 76 ? -7.451 -3.444 24.156 1.00 88.94 76 GLU A CA 1
ATOM 621 C C . GLU A 1 76 ? -6.535 -4.441 24.904 1.00 88.94 76 GLU A C 1
ATOM 623 O O . GLU A 1 76 ? -6.209 -4.206 26.067 1.00 88.94 76 GLU A O 1
ATOM 628 N N . LEU A 1 77 ? -6.124 -5.550 24.271 1.00 87.88 77 LEU A N 1
ATOM 629 C CA . LEU A 1 77 ? -5.200 -6.525 24.868 1.00 87.88 77 LEU A CA 1
ATOM 630 C C . LEU A 1 77 ? -3.739 -6.076 24.820 1.00 87.88 77 LEU A C 1
ATOM 632 O O . LEU A 1 77 ? -2.903 -6.646 25.528 1.00 87.88 77 LEU A O 1
ATOM 636 N N . ASP A 1 78 ? -3.425 -5.088 23.985 1.00 91.25 78 ASP A N 1
ATOM 637 C CA . ASP A 1 78 ? -2.077 -4.564 23.873 1.00 91.25 78 ASP A CA 1
ATOM 638 C C . ASP A 1 78 ? -1.689 -3.770 25.122 1.00 91.25 78 ASP A C 1
ATOM 640 O O . ASP A 1 78 ? -2.516 -3.264 25.885 1.00 91.25 78 ASP A O 1
ATOM 644 N N . ALA A 1 79 ? -0.385 -3.675 25.368 1.00 92.00 79 ALA A N 1
ATOM 645 C CA . ALA A 1 79 ? 0.101 -2.969 26.539 1.00 92.00 79 ALA A CA 1
ATOM 646 C C . ALA A 1 79 ? -0.266 -1.478 26.468 1.00 92.00 79 ALA A C 1
ATOM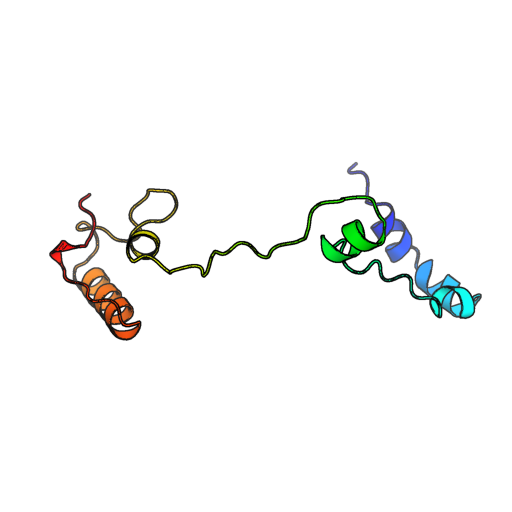 648 O O . ALA A 1 79 ? -0.114 -0.832 25.435 1.00 92.00 79 ALA A O 1
ATOM 649 N N . GLU A 1 80 ? -0.667 -0.911 27.605 1.00 90.62 80 GLU A N 1
ATOM 650 C CA . GLU A 1 80 ? -1.173 0.464 27.700 1.00 90.62 80 GLU A CA 1
ATOM 651 C C . GLU A 1 80 ? -0.263 1.515 27.044 1.00 90.62 80 GLU A C 1
ATOM 653 O O . GLU A 1 80 ? -0.738 2.431 26.380 1.00 90.62 80 GLU A O 1
ATOM 658 N N . HIS A 1 81 ? 1.054 1.369 27.196 1.00 90.75 81 HIS A N 1
ATOM 659 C CA . HIS A 1 81 ? 2.025 2.284 26.598 1.00 90.75 81 HIS A CA 1
ATOM 660 C C . HIS A 1 81 ? 2.039 2.208 25.063 1.00 90.75 81 HIS A C 1
ATOM 662 O O . HIS A 1 81 ? 2.173 3.239 24.414 1.00 90.75 81 HIS A O 1
ATOM 668 N N . ILE A 1 82 ? 1.830 1.019 24.485 1.00 90.75 82 ILE 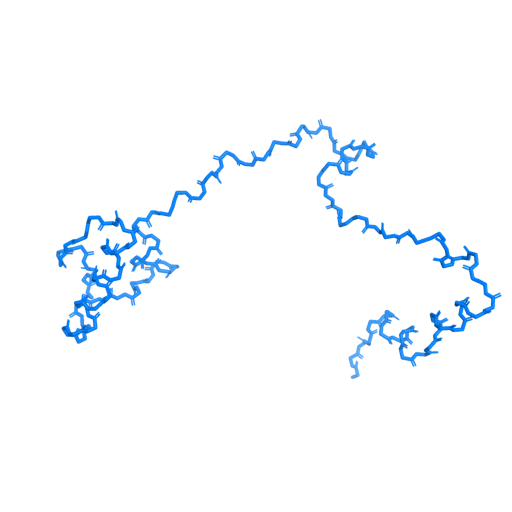A N 1
ATOM 669 C CA . ILE A 1 82 ? 1.737 0.817 23.032 1.00 90.75 82 ILE A CA 1
ATOM 670 C C . ILE A 1 82 ? 0.479 1.507 22.500 1.00 90.75 82 ILE A C 1
ATOM 672 O O . ILE A 1 82 ? 0.549 2.232 21.513 1.00 90.75 82 ILE A O 1
ATOM 676 N N . ILE A 1 83 ? -0.652 1.347 23.196 1.00 91.56 83 ILE A N 1
ATOM 677 C CA . ILE A 1 83 ? -1.918 2.006 22.843 1.00 91.56 83 ILE A CA 1
ATOM 678 C C . ILE A 1 83 ? -1.769 3.529 22.879 1.00 91.56 83 ILE A C 1
ATOM 680 O O . ILE A 1 83 ? -2.184 4.218 21.949 1.00 91.56 83 ILE A O 1
ATOM 684 N N . GLN A 1 84 ? -1.155 4.068 23.932 1.00 91.75 84 GLN A N 1
ATOM 685 C CA . GLN A 1 84 ? -0.958 5.510 24.069 1.00 91.75 84 GLN A CA 1
ATOM 686 C C . GLN A 1 84 ? -0.015 6.087 23.015 1.00 91.75 84 GLN A C 1
ATOM 688 O O . GLN A 1 84 ? -0.295 7.163 22.491 1.00 91.75 84 GLN A O 1
ATOM 693 N N . ASP A 1 85 ? 1.090 5.408 22.712 1.00 93.31 85 ASP A N 1
ATOM 694 C CA . ASP A 1 85 ? 2.040 5.892 21.713 1.00 93.31 85 ASP A CA 1
ATOM 695 C C . ASP A 1 85 ? 1.439 5.825 20.303 1.00 93.31 85 ASP A C 1
ATOM 697 O O . ASP A 1 85 ? 1.514 6.803 19.565 1.00 93.31 85 ASP A O 1
ATOM 701 N N . TYR A 1 86 ? 0.699 4.763 19.981 1.00 91.81 86 TYR A N 1
ATOM 702 C CA . TYR A 1 86 ? -0.011 4.654 18.706 1.00 91.81 86 TYR A CA 1
ATOM 703 C C . TYR A 1 86 ? -1.095 5.734 18.524 1.00 91.81 86 TYR A C 1
ATOM 705 O O . TYR A 1 86 ? -1.213 6.338 17.457 1.00 91.81 86 TYR A O 1
ATOM 713 N N . LEU A 1 87 ? -1.868 6.040 19.574 1.00 91.19 87 LEU A N 1
ATOM 714 C CA . LEU A 1 87 ? -2.859 7.122 19.529 1.00 91.19 87 LEU A CA 1
ATOM 715 C C . LEU A 1 87 ? -2.209 8.501 19.350 1.00 91.19 87 LEU A C 1
ATOM 717 O O . LEU A 1 87 ? -2.766 9.338 18.641 1.00 91.19 87 LEU A O 1
ATOM 721 N N . LYS A 1 88 ? -1.039 8.748 19.954 1.00 92.94 88 LYS A N 1
ATOM 722 C CA . LYS A 1 88 ? -0.294 10.001 19.740 1.00 92.94 88 LYS A CA 1
ATOM 723 C C . LYS A 1 88 ? 0.148 10.150 18.290 1.00 92.94 88 LYS A C 1
ATOM 725 O O . LYS A 1 88 ? 0.035 11.248 17.748 1.00 92.94 88 LYS A O 1
ATOM 730 N N . ASP A 1 89 ? 0.617 9.071 17.670 1.00 92.62 89 ASP A N 1
ATOM 731 C CA . ASP A 1 89 ? 1.035 9.091 16.268 1.00 92.62 89 ASP A CA 1
ATOM 732 C C . ASP A 1 89 ? -0.153 9.419 15.350 1.00 92.62 89 ASP A C 1
ATOM 734 O O . ASP A 1 89 ? -0.058 10.310 14.506 1.00 92.62 89 ASP A O 1
ATOM 738 N N . LEU A 1 90 ? -1.321 8.809 15.584 1.00 90.06 90 LEU A N 1
ATOM 739 C CA . LEU A 1 90 ? -2.545 9.131 14.839 1.00 90.06 90 LEU A CA 1
ATOM 740 C C . LEU A 1 90 ? -3.009 10.583 15.042 1.00 90.06 90 LEU A C 1
ATOM 742 O O . LEU A 1 90 ? -3.434 11.233 14.085 1.00 90.06 90 LEU A O 1
ATOM 746 N N . GLN A 1 91 ? -2.889 11.126 16.256 1.00 90.88 91 GLN A N 1
ATOM 747 C CA . GLN A 1 91 ? -3.185 12.540 16.514 1.00 90.88 91 GLN A CA 1
A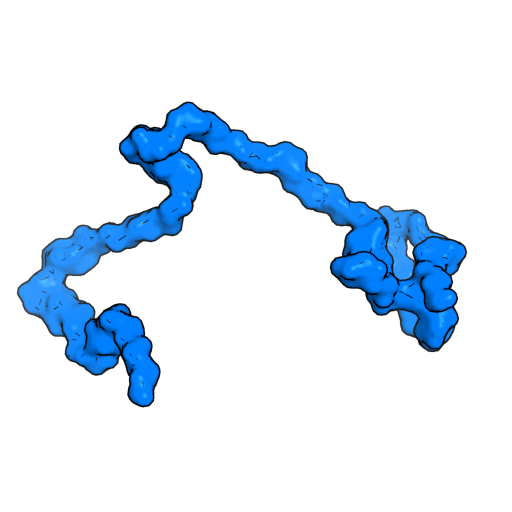TOM 748 C C . GLN A 1 91 ? -2.212 13.473 15.784 1.00 90.88 91 GLN A C 1
ATOM 750 O O . GLN A 1 91 ? -2.632 14.497 15.245 1.00 90.88 91 GLN A O 1
ATOM 755 N N . ALA A 1 92 ? -0.924 13.121 15.723 1.00 91.00 92 ALA A N 1
ATOM 756 C CA . ALA A 1 92 ? 0.084 13.887 14.990 1.00 91.00 92 ALA A CA 1
ATOM 757 C C . ALA A 1 92 ? -0.171 13.893 13.473 1.00 91.00 92 ALA A C 1
ATOM 759 O O . ALA A 1 92 ? 0.132 14.877 12.798 1.00 91.00 92 ALA A O 1
ATOM 760 N N . GLU A 1 93 ? -0.774 12.828 12.944 1.00 88.25 93 GLU A N 1
ATOM 761 C CA . GLU A 1 93 ? -1.234 12.745 11.556 1.00 88.25 93 GLU A CA 1
ATOM 762 C C . GLU A 1 93 ? -2.536 13.527 11.280 1.00 88.25 93 GLU A C 1
ATOM 764 O O . GLU A 1 93 ? -2.946 13.650 10.126 1.00 88.25 93 GLU A O 1
ATOM 769 N N . GLY A 1 94 ? -3.162 14.101 12.314 1.00 86.50 94 GLY A N 1
ATOM 770 C CA . GLY A 1 94 ? -4.356 14.941 12.199 1.00 86.50 94 GLY A CA 1
ATOM 771 C C . GLY A 1 94 ? -5.682 14.207 12.402 1.00 86.50 94 GLY A C 1
ATOM 772 O O . GLY A 1 94 ? -6.732 14.775 12.099 1.00 86.50 94 GLY A O 1
ATOM 773 N N . PHE A 1 95 ? -5.664 12.972 12.913 1.00 86.50 95 PHE A N 1
ATOM 774 C CA . PHE A 1 95 ? -6.884 12.249 13.265 1.00 86.50 95 PHE A CA 1
ATOM 775 C C . PHE A 1 95 ? -7.359 12.610 14.680 1.00 86.50 95 PHE A C 1
ATOM 777 O O . PHE A 1 95 ? -6.584 12.598 15.637 1.00 86.50 95 PHE A O 1
ATOM 784 N N . ASP A 1 96 ? -8.657 12.880 14.828 1.00 87.50 96 ASP A N 1
ATOM 785 C CA . ASP A 1 96 ? -9.293 13.026 16.140 1.00 87.50 96 ASP A CA 1
ATOM 786 C C . ASP A 1 96 ? -9.591 11.633 16.711 1.00 87.50 96 ASP A C 1
ATOM 788 O O . ASP A 1 96 ? -10.611 11.020 16.390 1.00 87.50 96 ASP A O 1
ATOM 792 N N . VAL A 1 97 ? -8.639 11.095 17.481 1.00 87.62 97 VAL A N 1
ATOM 793 C CA . VAL A 1 97 ? -8.729 9.756 18.078 1.00 87.62 97 VAL A CA 1
ATOM 794 C C . VAL A 1 97 ? -8.789 9.797 19.594 1.00 87.62 97 VAL A C 1
ATOM 796 O O . VAL A 1 97 ? -8.006 10.481 20.262 1.00 87.62 97 VAL A O 1
ATOM 799 N N . THR A 1 98 ? -9.692 8.989 20.143 1.00 87.00 98 THR A N 1
ATOM 800 C CA . THR A 1 98 ? -9.827 8.747 21.579 1.00 87.00 98 THR A CA 1
ATOM 801 C C . THR A 1 98 ? -9.611 7.272 21.893 1.00 87.00 98 THR A C 1
ATOM 803 O O . THR A 1 98 ? -9.722 6.400 21.031 1.00 87.00 98 THR A O 1
ATOM 806 N N . ARG A 1 99 ? -9.315 6.974 23.162 1.00 85.75 99 ARG A N 1
ATOM 807 C CA . ARG A 1 99 ? -9.086 5.603 23.640 1.00 85.75 99 ARG A CA 1
ATOM 808 C C . ARG A 1 99 ? -10.233 4.645 23.304 1.00 85.75 99 ARG A C 1
ATOM 810 O O . ARG A 1 99 ? -9.991 3.477 23.033 1.00 85.75 99 ARG A O 1
ATOM 817 N N . GLU A 1 100 ? -11.466 5.137 23.321 1.00 86.88 100 GLU A N 1
ATOM 818 C CA . GLU A 1 100 ? -12.675 4.341 23.081 1.00 86.88 100 GLU A CA 1
ATOM 819 C C . GLU A 1 100 ? -12.778 3.816 21.641 1.00 86.88 100 GLU A C 1
ATOM 821 O O . GLU A 1 100 ? -13.565 2.912 21.373 1.00 86.88 100 GLU A O 1
ATOM 826 N N . MET A 1 101 ? -11.986 4.371 20.717 1.00 86.25 101 MET A N 1
ATOM 827 C CA . MET A 1 101 ? -11.958 3.964 19.311 1.00 86.25 101 MET A CA 1
ATOM 828 C C . MET A 1 101 ? -11.071 2.738 19.065 1.00 86.25 101 MET A C 1
ATOM 830 O O . MET A 1 101 ? -11.090 2.194 17.963 1.00 86.25 101 MET A O 1
ATOM 834 N N . ILE A 1 102 ? -10.297 2.299 20.064 1.00 88.19 102 ILE A N 1
ATOM 835 C CA . ILE A 1 102 ? -9.460 1.104 19.954 1.00 88.19 102 ILE A CA 1
ATOM 836 C C . ILE A 1 102 ? -10.359 -0.142 19.884 1.00 88.19 102 ILE A C 1
ATOM 838 O O . ILE A 1 102 ? -11.237 -0.312 20.734 1.00 88.19 102 ILE A O 1
ATOM 842 N N . PRO A 1 103 ? -10.160 -1.023 18.886 1.00 87.44 103 PRO A N 1
ATOM 843 C CA . PRO A 1 103 ? -10.911 -2.262 18.765 1.00 87.44 103 PRO A CA 1
ATOM 844 C C . PRO A 1 103 ? -10.862 -3.116 20.034 1.00 87.44 103 PRO A C 1
ATOM 846 O O . PRO A 1 103 ? -9.803 -3.347 20.627 1.00 87.44 103 PRO A O 1
ATOM 849 N N . LYS A 1 104 ? -12.027 -3.642 20.413 1.00 84.06 104 LYS A N 1
ATOM 850 C CA . LYS A 1 104 ? -12.117 -4.675 21.444 1.00 84.06 104 LYS A CA 1
ATOM 851 C C . LYS A 1 104 ? -11.602 -5.993 20.887 1.00 84.06 104 LYS A C 1
ATOM 853 O O . LYS A 1 104 ? -11.814 -6.286 19.709 1.00 84.06 104 LYS A O 1
ATOM 858 N N . ALA A 1 105 ? -10.948 -6.762 21.746 1.00 70.38 105 ALA A N 1
ATOM 859 C CA . ALA A 1 105 ? -10.569 -8.135 21.445 1.00 70.38 105 ALA A CA 1
ATOM 860 C C . ALA A 1 105 ? -11.714 -9.121 21.698 1.00 70.38 105 ALA A C 1
ATOM 862 O O . ALA A 1 105 ? -12.567 -8.835 22.574 1.00 70.38 105 ALA A O 1
#

Sequence (105 aa):
VYPRLISDLLFQGHIIENLKKFYPELVANKFTPEVLTASFLSKMHLIDTKVVQPDQEFSVRLEDRLYVDGYPLISELDAEHIIQDYLKDLQAEGFDVTREMIPKA

Mean predicted aligned error: 16.89 Å